Protein AF-A0A412L1D0-F1 (afdb_monomer_lite)

Sequence (174 aa):
MFRDLARMTAQLKGPRYEGALIGRAVWERRPGDTKGRPEVLRDVHGLMEVMAADASGRLTLVMMLGHAAPVPKASAGTAVHRLRLLATGTAASAVISLRFSAQDVHDFVRTVGDTNPLHAGPHPVVPGLAILEAALAHPALAGAERAELRFRGASFAGDTIEVEVRTVVPRQKA

Structure (mmCIF, N/CA/C/O backbone):
data_AF-A0A412L1D0-F1
#
_entry.id   AF-A0A412L1D0-F1
#
loop_
_atom_site.group_PDB
_atom_site.id
_atom_site.type_symbol
_atom_site.label_atom_id
_atom_site.label_alt_id
_atom_site.label_comp_id
_atom_site.label_asym_id
_atom_site.label_entity_id
_atom_site.label_seq_id
_atom_site.pdbx_PDB_ins_code
_atom_site.Cartn_x
_atom_site.Cartn_y
_atom_site.Cartn_z
_atom_site.occupancy
_atom_site.B_iso_or_equiv
_atom_site.auth_seq_id
_atom_site.auth_comp_id
_atom_site.auth_asym_id
_atom_site.auth_atom_id
_atom_site.pdbx_PDB_model_num
ATOM 1 N N . MET A 1 1 ? 0.858 6.817 -12.291 1.00 77.44 1 MET A N 1
ATOM 2 C CA . MET A 1 1 ? 0.392 7.390 -10.993 1.00 77.44 1 MET A CA 1
ATOM 3 C C . MET A 1 1 ? 0.490 6.290 -9.939 1.00 77.44 1 MET A C 1
ATOM 5 O O . MET A 1 1 ? 0.538 5.135 -10.332 1.00 77.44 1 MET A O 1
ATOM 9 N N . PHE A 1 2 ? 0.483 6.573 -8.625 1.00 92.06 2 PHE A N 1
ATOM 10 C CA . PHE A 1 2 ? 0.636 5.514 -7.599 1.00 92.06 2 PHE A CA 1
ATOM 11 C C . PHE A 1 2 ? -0.324 4.322 -7.806 1.00 92.06 2 PHE A C 1
ATOM 13 O O . PHE A 1 2 ? 0.080 3.165 -7.689 1.00 92.06 2 PHE A O 1
ATOM 20 N N . ARG A 1 3 ? -1.572 4.589 -8.217 1.00 95.06 3 ARG A N 1
ATOM 21 C CA . ARG A 1 3 ? -2.563 3.548 -8.544 1.00 95.06 3 ARG A CA 1
ATOM 22 C C . ARG A 1 3 ? -2.144 2.603 -9.659 1.00 95.06 3 ARG A C 1
ATOM 24 O O . ARG A 1 3 ? -2.556 1.452 -9.630 1.00 95.06 3 ARG A O 1
ATOM 31 N N . ASP A 1 4 ? -1.344 3.043 -10.621 1.00 95.31 4 ASP A N 1
ATOM 32 C CA . ASP A 1 4 ? -0.875 2.179 -11.706 1.00 95.31 4 ASP A CA 1
ATOM 33 C C . ASP A 1 4 ? 0.150 1.168 -11.184 1.00 95.31 4 ASP A C 1
ATOM 35 O O . ASP A 1 4 ? 0.067 -0.010 -11.520 1.00 95.31 4 ASP A O 1
ATOM 39 N N . LEU A 1 5 ? 1.019 1.576 -10.252 1.00 96.12 5 LEU A N 1
ATOM 40 C CA . LEU A 1 5 ? 1.903 0.657 -9.527 1.00 96.12 5 LEU A CA 1
ATOM 41 C C . LEU A 1 5 ? 1.092 -0.360 -8.709 1.00 96.12 5 LEU A C 1
ATOM 43 O O . LEU A 1 5 ? 1.378 -1.557 -8.751 1.00 96.12 5 LEU A O 1
ATOM 47 N N . ALA A 1 6 ? 0.038 0.094 -8.021 1.00 96.62 6 ALA A N 1
ATOM 48 C CA . ALA A 1 6 ? -0.863 -0.793 -7.287 1.00 96.62 6 ALA A CA 1
ATOM 49 C C . ALA A 1 6 ? -1.582 -1.791 -8.218 1.00 96.62 6 ALA A C 1
ATOM 51 O O . ALA A 1 6 ? -1.611 -2.986 -7.915 1.00 96.62 6 ALA A O 1
ATOM 52 N N . ARG A 1 7 ? -2.078 -1.340 -9.385 1.00 97.25 7 ARG A N 1
ATOM 53 C CA . ARG A 1 7 ? -2.665 -2.210 -10.425 1.00 97.25 7 ARG A CA 1
ATOM 54 C C . ARG A 1 7 ? -1.688 -3.277 -10.891 1.00 97.25 7 ARG A C 1
ATOM 56 O O . ARG A 1 7 ? -2.087 -4.425 -11.047 1.00 97.25 7 ARG A O 1
ATOM 63 N N . MET A 1 8 ? -0.423 -2.918 -11.126 1.00 96.75 8 MET A N 1
ATOM 64 C CA . MET A 1 8 ? 0.603 -3.888 -11.518 1.00 96.75 8 MET A CA 1
ATOM 65 C C . MET A 1 8 ? 0.738 -4.970 -10.449 1.00 96.75 8 MET A C 1
ATOM 67 O O . MET A 1 8 ? 0.603 -6.150 -10.754 1.00 96.75 8 MET A O 1
ATOM 71 N N . THR A 1 9 ? 0.899 -4.589 -9.180 1.00 95.25 9 THR A N 1
ATOM 72 C CA . THR A 1 9 ? 1.025 -5.572 -8.092 1.00 95.25 9 THR A CA 1
ATOM 73 C C . THR A 1 9 ? -0.234 -6.424 -7.890 1.00 95.25 9 THR A C 1
ATOM 75 O O . THR A 1 9 ? -0.116 -7.606 -7.583 1.00 95.25 9 THR A O 1
ATOM 78 N N . ALA A 1 10 ? -1.426 -5.880 -8.157 1.00 95.25 10 ALA A N 1
ATOM 79 C CA . ALA A 1 10 ? -2.700 -6.601 -8.085 1.00 95.25 10 ALA A CA 1
ATOM 80 C C . ALA A 1 10 ? -2.884 -7.666 -9.188 1.00 95.25 10 ALA A C 1
ATOM 82 O O . ALA A 1 10 ? -3.828 -8.454 -9.135 1.00 95.25 10 ALA A O 1
ATOM 83 N N . GLN A 1 11 ? -1.998 -7.728 -10.191 1.00 95.19 11 GLN A N 1
ATOM 84 C CA . GLN A 1 11 ? -1.998 -8.803 -11.194 1.00 95.19 11 GLN A CA 1
ATOM 85 C C . GLN A 1 11 ? -1.522 -10.148 -10.628 1.00 95.19 11 GLN A C 1
ATOM 87 O O . GLN A 1 11 ? -1.752 -11.181 -11.258 1.00 95.19 11 GLN A O 1
ATOM 92 N N . LEU A 1 12 ? -0.889 -10.156 -9.449 1.00 93.06 12 LEU A N 1
ATOM 93 C CA . LEU A 1 12 ? -0.540 -11.376 -8.722 1.00 93.06 12 LEU A CA 1
ATOM 94 C C . LEU A 1 12 ? -1.823 -12.040 -8.201 1.00 93.06 12 LEU A C 1
ATOM 96 O O . LEU A 1 12 ? -2.336 -11.695 -7.138 1.00 93.06 12 LEU A O 1
ATOM 100 N N . LYS A 1 13 ? -2.369 -12.966 -8.995 1.00 90.06 13 LYS A N 1
ATOM 101 C CA . LYS A 1 13 ? -3.669 -13.611 -8.767 1.00 90.06 13 LYS A CA 1
ATOM 102 C C . LYS A 1 13 ? -3.561 -15.129 -8.746 1.00 90.06 13 LYS A C 1
ATOM 104 O O . LYS A 1 13 ? -2.649 -15.715 -9.325 1.00 90.06 13 LYS A O 1
ATOM 109 N N . GLY A 1 14 ? -4.536 -15.756 -8.095 1.00 89.19 14 GLY A N 1
ATOM 110 C CA . GLY A 1 14 ? -4.665 -17.205 -7.966 1.00 89.19 14 GLY A CA 1
ATOM 111 C C . GLY A 1 14 ? -4.462 -17.698 -6.530 1.00 89.19 14 GLY A C 1
ATOM 112 O O . GLY A 1 14 ? -4.047 -16.916 -5.671 1.00 89.19 14 GLY A O 1
ATOM 113 N N . PRO A 1 15 ? -4.694 -19.000 -6.275 1.00 88.94 15 PRO A N 1
ATOM 114 C CA . PRO A 1 15 ? -4.803 -19.559 -4.921 1.00 88.94 15 PRO A CA 1
ATOM 115 C C . PRO A 1 15 ? -3.591 -19.298 -4.019 1.00 88.94 15 PRO A C 1
ATOM 117 O O . PRO A 1 15 ? -3.718 -19.185 -2.807 1.00 88.94 15 PRO A O 1
ATOM 120 N N . ARG A 1 16 ? -2.396 -19.157 -4.607 1.00 90.94 16 ARG A N 1
ATOM 121 C CA . ARG A 1 16 ? -1.156 -18.851 -3.876 1.00 90.94 16 ARG A CA 1
ATOM 122 C C . ARG A 1 16 ? -1.177 -17.476 -3.191 1.00 90.94 16 ARG A C 1
ATOM 124 O O . ARG A 1 16 ? -0.513 -17.301 -2.172 1.00 90.94 16 ARG A O 1
ATOM 131 N N . TYR A 1 17 ? -1.869 -16.504 -3.781 1.00 92.69 17 TYR A N 1
ATOM 132 C CA . TYR A 1 17 ? -1.881 -15.107 -3.336 1.00 92.69 17 TYR A CA 1
ATOM 133 C C . TYR A 1 17 ? -3.121 -14.761 -2.507 1.00 92.69 17 TYR A C 1
ATOM 135 O O . TYR A 1 17 ? -3.203 -13.667 -1.950 1.00 92.69 17 TYR A O 1
ATOM 143 N N . GLU A 1 18 ? -4.087 -15.674 -2.410 1.00 90.69 18 GLU A N 1
ATOM 144 C CA . GLU A 1 18 ? -5.262 -15.484 -1.566 1.00 90.69 18 GLU A CA 1
ATOM 145 C C . GLU A 1 18 ? -4.845 -15.332 -0.102 1.00 90.69 18 GLU A C 1
ATOM 147 O O . GLU A 1 18 ? -4.023 -16.090 0.415 1.00 90.69 18 GLU A O 1
ATOM 152 N N . GLY A 1 19 ? -5.374 -14.304 0.565 1.00 92.25 19 GLY A N 1
ATOM 153 C CA . GLY A 1 19 ? -4.995 -14.007 1.943 1.00 92.25 19 GLY A CA 1
ATOM 154 C C . GLY A 1 19 ? -3.589 -13.421 2.100 1.00 92.25 19 GLY A C 1
ATOM 155 O O . GLY A 1 19 ? -3.142 -13.245 3.233 1.00 92.25 19 GLY A O 1
ATOM 156 N N . ALA A 1 20 ? -2.884 -13.093 1.009 1.00 94.44 20 ALA A N 1
ATOM 157 C CA . ALA A 1 20 ? -1.560 -12.491 1.100 1.00 94.44 20 ALA A CA 1
ATOM 158 C C . ALA A 1 20 ? -1.605 -11.153 1.851 1.00 94.44 20 ALA A C 1
ATOM 160 O O . ALA A 1 20 ? -2.491 -10.322 1.639 1.00 94.44 20 ALA A O 1
ATOM 161 N N . LEU A 1 21 ? -0.610 -10.938 2.708 1.00 94.94 21 LEU A N 1
ATOM 162 C CA . LEU A 1 21 ? -0.454 -9.724 3.505 1.00 94.94 21 LEU A CA 1
ATOM 163 C C . LEU A 1 21 ? 0.806 -8.978 3.079 1.00 94.94 21 LEU A C 1
ATOM 165 O O . LEU A 1 21 ? 1.831 -9.592 2.796 1.00 94.94 21 LEU A O 1
ATOM 169 N N . ILE A 1 22 ? 0.773 -7.649 3.095 1.00 96.00 22 ILE A N 1
ATOM 170 C CA . ILE A 1 2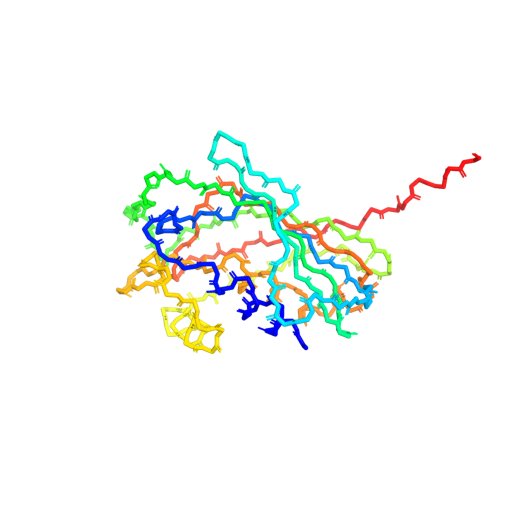2 ? 1.973 -6.832 2.888 1.00 96.00 22 ILE A CA 1
ATOM 171 C C . ILE A 1 22 ? 2.626 -6.606 4.251 1.00 96.00 22 ILE A C 1
ATOM 173 O O . ILE A 1 22 ? 2.010 -6.024 5.135 1.00 96.00 22 ILE A O 1
ATOM 177 N N . GLY A 1 23 ? 3.876 -7.036 4.426 1.00 95.62 23 GLY A N 1
ATOM 178 C CA . GLY A 1 23 ? 4.669 -6.730 5.624 1.00 95.62 23 GLY A CA 1
ATOM 179 C C . GLY A 1 23 ? 5.455 -5.422 5.494 1.00 95.62 23 GLY A C 1
ATOM 180 O O . GLY A 1 23 ? 5.689 -4.716 6.478 1.00 95.62 23 GLY A O 1
ATOM 181 N N . ARG A 1 24 ? 5.844 -5.062 4.266 1.00 97.81 24 ARG A N 1
ATOM 182 C CA . ARG A 1 24 ? 6.589 -3.833 3.962 1.00 97.81 24 ARG A CA 1
ATOM 183 C C . ARG A 1 24 ? 6.258 -3.336 2.560 1.00 97.81 24 ARG A C 1
ATOM 185 O O . ARG A 1 24 ? 6.245 -4.131 1.626 1.00 97.81 24 ARG A O 1
ATOM 192 N N . ALA A 1 25 ? 6.069 -2.030 2.421 1.00 98.44 25 ALA A N 1
ATOM 193 C CA . ALA A 1 25 ? 5.964 -1.347 1.140 1.00 98.44 25 ALA A CA 1
ATOM 194 C C . ALA A 1 25 ? 6.988 -0.214 1.083 1.00 98.44 25 ALA A C 1
ATOM 196 O O . ALA A 1 25 ? 7.132 0.557 2.033 1.00 98.44 25 ALA A O 1
ATOM 197 N N . VAL A 1 26 ? 7.712 -0.128 -0.025 1.00 98.25 26 VAL A N 1
ATOM 198 C CA . VAL A 1 26 ? 8.702 0.910 -0.290 1.00 98.25 26 VAL A CA 1
ATOM 199 C C . VAL A 1 26 ? 8.321 1.591 -1.589 1.00 98.25 26 VAL A C 1
ATOM 201 O O . VAL A 1 26 ? 8.338 0.951 -2.635 1.00 98.25 26 VAL A O 1
ATOM 204 N N . TRP A 1 27 ? 8.010 2.877 -1.523 1.00 98.25 27 TRP A N 1
ATOM 205 C CA . TRP A 1 27 ? 7.856 3.722 -2.698 1.00 98.25 27 TRP A CA 1
ATOM 206 C C . TRP A 1 27 ? 9.093 4.595 -2.882 1.00 98.25 27 TRP A C 1
ATOM 208 O O . TRP A 1 27 ? 9.649 5.111 -1.911 1.00 98.25 27 TRP A O 1
ATOM 218 N N . GLU A 1 28 ? 9.510 4.777 -4.127 1.00 97.38 28 GLU A N 1
ATOM 219 C CA . GLU A 1 28 ? 10.589 5.671 -4.524 1.00 97.38 28 GLU A CA 1
ATOM 220 C C . GLU A 1 28 ? 10.146 6.521 -5.711 1.00 97.38 28 GLU A C 1
ATOM 222 O O . GLU A 1 28 ? 9.641 6.001 -6.710 1.00 97.38 28 GLU A O 1
ATOM 227 N N . ARG A 1 29 ? 10.422 7.826 -5.639 1.00 94.56 29 ARG A N 1
ATOM 228 C CA . ARG A 1 29 ? 10.298 8.790 -6.739 1.00 94.56 29 ARG A CA 1
ATOM 229 C C . ARG A 1 29 ? 11.438 8.602 -7.738 1.00 94.56 29 ARG A C 1
ATOM 231 O O . ARG A 1 29 ? 12.212 9.508 -8.032 1.00 94.56 29 ARG A O 1
ATOM 238 N N . ARG A 1 30 ? 11.569 7.379 -8.230 1.00 92.25 30 ARG A N 1
ATOM 239 C CA . ARG A 1 30 ? 12.546 6.980 -9.226 1.00 92.25 30 ARG A CA 1
ATOM 240 C C . ARG A 1 30 ? 11.792 6.317 -10.369 1.00 92.25 30 ARG A C 1
ATOM 242 O O . ARG A 1 30 ? 11.273 5.221 -10.156 1.00 92.25 30 ARG A O 1
ATOM 249 N N . PRO A 1 31 ? 11.726 6.957 -11.544 1.00 89.19 31 PRO A N 1
ATOM 250 C CA . PRO A 1 31 ? 11.107 6.353 -12.709 1.00 89.19 31 PRO A CA 1
ATOM 251 C C . PRO A 1 31 ? 11.744 5.001 -13.031 1.00 89.19 31 PRO A C 1
ATOM 253 O O . PRO A 1 31 ? 12.952 4.804 -12.859 1.00 89.19 31 PRO A O 1
ATOM 256 N N . GLY A 1 32 ? 10.925 4.087 -13.523 1.00 90.44 32 GLY A N 1
ATOM 257 C CA . GLY A 1 32 ? 11.356 2.810 -14.064 1.00 90.44 32 GLY A CA 1
ATOM 258 C C . GLY A 1 32 ? 10.334 2.291 -15.061 1.00 90.44 32 GLY A C 1
ATOM 259 O O . GLY A 1 32 ? 9.369 2.974 -15.396 1.00 90.44 32 GLY A O 1
ATOM 260 N N . ASP A 1 33 ? 10.550 1.078 -15.542 1.00 91.38 33 ASP A N 1
ATOM 261 C CA . ASP A 1 33 ? 9.578 0.409 -16.390 1.00 91.38 33 ASP A CA 1
ATOM 262 C C . ASP A 1 33 ? 9.655 -1.094 -16.164 1.00 91.38 33 ASP A C 1
ATOM 264 O O . ASP A 1 33 ? 10.676 -1.735 -16.406 1.00 91.38 33 ASP A O 1
ATOM 268 N N . THR A 1 34 ? 8.549 -1.642 -15.686 1.00 90.06 34 THR A N 1
ATOM 269 C CA . THR A 1 34 ? 8.346 -3.087 -15.532 1.00 90.06 34 THR A CA 1
ATOM 270 C C . THR A 1 34 ? 7.410 -3.647 -16.610 1.00 90.06 34 THR A C 1
ATOM 272 O O . THR A 1 34 ? 6.890 -4.754 -16.503 1.00 90.06 34 THR A O 1
ATOM 275 N N . LYS A 1 35 ? 7.186 -2.885 -17.689 1.00 90.88 35 LYS A N 1
ATOM 276 C CA . LYS A 1 35 ? 6.349 -3.235 -18.846 1.00 90.88 35 LYS A CA 1
ATOM 277 C C . LYS A 1 35 ? 4.922 -3.607 -18.443 1.00 90.88 35 LYS A C 1
ATOM 279 O O . LYS A 1 35 ? 4.314 -4.526 -18.991 1.00 90.88 35 LYS A O 1
ATOM 284 N N . GLY A 1 36 ? 4.400 -2.891 -17.447 1.00 89.31 36 GLY A N 1
ATOM 285 C CA . GLY A 1 36 ? 3.040 -3.057 -16.942 1.00 89.31 36 GLY A CA 1
ATOM 286 C C . GLY A 1 36 ? 2.801 -4.322 -16.116 1.00 89.31 36 GLY A C 1
ATOM 287 O O . GLY A 1 36 ? 1.640 -4.639 -15.866 1.00 89.31 36 GLY A O 1
ATOM 288 N N . ARG A 1 37 ? 3.844 -5.049 -15.693 1.00 92.88 37 ARG A N 1
ATOM 289 C CA . ARG A 1 37 ? 3.733 -6.260 -14.864 1.00 92.88 37 ARG A CA 1
ATOM 290 C C . ARG A 1 37 ? 4.716 -6.200 -13.697 1.00 92.88 37 ARG A C 1
ATOM 292 O O . ARG A 1 37 ? 5.807 -5.691 -13.884 1.00 92.88 37 ARG A O 1
ATOM 299 N N . PRO A 1 38 ? 4.388 -6.733 -12.51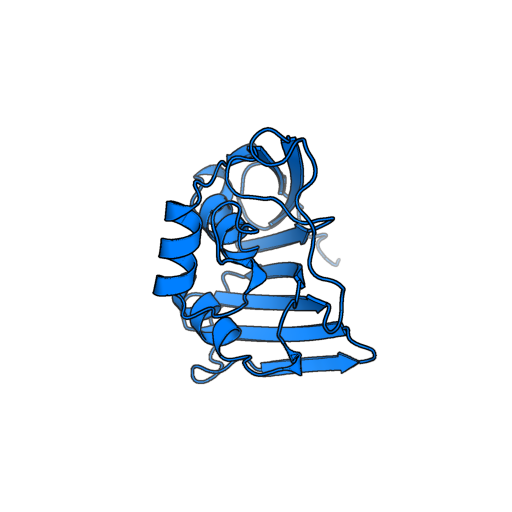4 1.00 95.06 38 PRO A N 1
ATOM 300 C CA . PRO A 1 38 ? 5.334 -6.758 -11.410 1.00 95.06 38 PRO A CA 1
ATOM 301 C C . PRO A 1 38 ? 6.451 -7.777 -11.686 1.00 95.06 38 PRO A C 1
ATOM 303 O O . PRO A 1 38 ? 6.207 -8.866 -12.205 1.00 95.06 38 PRO A O 1
ATOM 306 N N . GLU A 1 39 ? 7.673 -7.438 -11.298 1.00 96.75 39 GLU A N 1
ATOM 307 C CA . GLU A 1 39 ? 8.831 -8.326 -11.292 1.00 96.75 39 GLU A CA 1
ATOM 308 C C . GLU A 1 39 ? 8.953 -9.002 -9.921 1.00 96.75 39 GLU A C 1
ATOM 310 O O . GLU A 1 39 ? 8.917 -8.334 -8.886 1.00 96.75 39 GLU A O 1
ATOM 315 N N . VAL A 1 40 ? 9.111 -10.326 -9.895 1.00 96.88 40 VAL A N 1
ATOM 316 C CA . VAL A 1 40 ? 9.404 -11.060 -8.657 1.00 96.88 40 VAL A CA 1
ATOM 317 C C . VAL A 1 40 ? 10.910 -11.015 -8.419 1.00 96.88 40 VAL A C 1
ATOM 319 O O . VAL A 1 40 ? 11.675 -11.621 -9.161 1.00 96.88 40 VAL A O 1
ATOM 322 N N . LEU A 1 41 ? 11.331 -10.312 -7.369 1.00 97.38 41 LEU A N 1
ATOM 323 C CA . LEU A 1 41 ? 12.740 -10.187 -6.989 1.00 97.38 41 LEU A CA 1
ATOM 324 C C . LEU A 1 41 ? 13.205 -11.362 -6.125 1.00 97.38 41 LEU A C 1
ATOM 326 O O . LEU A 1 41 ? 14.365 -11.767 -6.177 1.00 97.38 41 LEU A O 1
ATOM 330 N N . ARG A 1 42 ? 12.303 -11.898 -5.296 1.00 96.75 42 ARG A N 1
ATOM 331 C CA . ARG A 1 42 ? 12.578 -13.022 -4.397 1.00 96.75 42 ARG A CA 1
ATOM 332 C C . ARG A 1 42 ? 11.293 -13.770 -4.071 1.00 96.75 42 ARG A C 1
ATOM 334 O O . ARG A 1 42 ? 10.274 -13.142 -3.812 1.00 96.75 42 ARG A O 1
ATOM 341 N N . ASP A 1 43 ? 11.361 -15.094 -3.998 1.00 96.31 43 ASP A N 1
ATOM 342 C CA . ASP A 1 43 ? 10.257 -15.943 -3.539 1.00 96.31 43 ASP A CA 1
ATOM 343 C C . ASP A 1 43 ? 10.819 -17.136 -2.757 1.00 96.31 43 ASP A C 1
ATOM 345 O O . ASP A 1 43 ? 11.390 -18.059 -3.337 1.00 96.31 43 ASP A O 1
ATOM 349 N N . VAL A 1 44 ? 10.756 -17.074 -1.424 1.00 94.19 44 VAL A N 1
ATOM 350 C CA . VAL A 1 44 ? 11.361 -18.082 -0.540 1.00 94.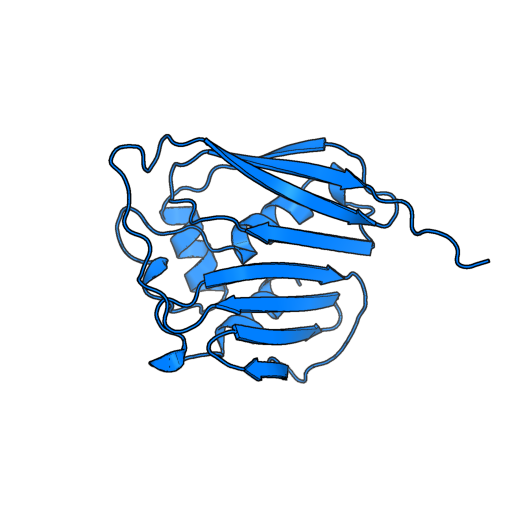19 44 VAL A CA 1
ATOM 351 C C . VAL A 1 44 ? 10.507 -18.266 0.713 1.00 94.19 44 VAL A C 1
ATOM 353 O O . VAL A 1 44 ? 10.231 -17.302 1.421 1.00 94.19 44 VAL A O 1
ATOM 356 N N . HIS A 1 45 ? 10.140 -19.513 1.028 1.00 91.12 45 HIS A N 1
ATOM 357 C CA . HIS A 1 45 ? 9.438 -19.902 2.266 1.00 91.12 45 HIS A CA 1
ATOM 358 C C . HIS A 1 45 ? 8.195 -19.049 2.599 1.00 91.12 45 HIS A C 1
ATOM 360 O O . HIS A 1 45 ? 7.990 -18.660 3.745 1.00 91.12 45 HIS A O 1
ATOM 366 N N . GLY A 1 46 ? 7.372 -18.726 1.596 1.00 92.62 46 GLY A N 1
ATOM 367 C CA . GLY A 1 46 ? 6.158 -17.922 1.792 1.00 92.62 46 GLY A CA 1
ATOM 368 C C . GLY A 1 46 ? 6.411 -16.420 1.966 1.00 92.62 46 GLY A C 1
ATOM 369 O O . GLY A 1 46 ? 5.464 -15.668 2.163 1.00 92.62 46 GLY A O 1
ATOM 370 N N . LEU A 1 47 ? 7.658 -15.960 1.856 1.00 96.06 47 LEU A N 1
ATOM 371 C CA . LEU A 1 47 ? 8.004 -14.551 1.724 1.00 96.06 47 LEU A CA 1
ATOM 372 C C . LEU A 1 47 ? 8.283 -14.242 0.251 1.00 96.06 47 LEU A C 1
ATOM 374 O O . LEU A 1 47 ? 9.177 -14.839 -0.351 1.00 96.06 47 LEU A O 1
ATOM 378 N N . MET A 1 48 ? 7.561 -13.276 -0.308 1.00 97.31 48 MET A N 1
ATOM 379 C CA . MET A 1 48 ? 7.749 -12.834 -1.686 1.00 97.31 48 MET A CA 1
ATOM 380 C C . MET A 1 48 ? 8.094 -11.348 -1.726 1.00 97.31 48 MET A C 1
ATOM 382 O O . MET A 1 48 ? 7.393 -10.530 -1.139 1.00 97.31 48 MET A O 1
ATOM 386 N N . GLU A 1 49 ? 9.166 -10.988 -2.421 1.00 98.38 49 GLU A N 1
ATOM 387 C CA . GLU A 1 49 ? 9.505 -9.603 -2.730 1.00 98.38 49 GLU A CA 1
ATOM 388 C C . GLU A 1 49 ? 9.201 -9.335 -4.200 1.00 98.38 49 GLU A C 1
ATOM 390 O O . GLU A 1 49 ? 9.718 -10.023 -5.082 1.00 98.38 49 GLU A O 1
ATOM 395 N N . VAL A 1 50 ? 8.356 -8.341 -4.459 1.00 97.88 50 VAL A N 1
ATOM 396 C CA . VAL A 1 50 ? 7.962 -7.938 -5.811 1.00 97.88 50 VAL A CA 1
ATOM 397 C C . VAL A 1 50 ? 8.210 -6.458 -6.026 1.00 97.88 50 VAL A C 1
ATOM 399 O O . VAL A 1 50 ? 8.158 -5.666 -5.084 1.00 97.88 50 VAL A O 1
ATOM 402 N N . MET A 1 51 ? 8.466 -6.075 -7.268 1.00 98.00 51 MET A N 1
ATOM 403 C CA . MET A 1 51 ? 8.701 -4.697 -7.663 1.00 98.00 51 MET A CA 1
ATOM 404 C C . MET A 1 51 ? 7.851 -4.340 -8.877 1.00 98.00 51 MET A C 1
ATOM 406 O O . MET A 1 51 ? 7.824 -5.067 -9.861 1.00 98.00 51 MET A O 1
ATOM 410 N N . ALA A 1 52 ? 7.152 -3.217 -8.798 1.00 97.62 52 ALA A N 1
ATOM 411 C CA . ALA A 1 52 ? 6.495 -2.581 -9.928 1.00 97.62 52 ALA A CA 1
ATOM 412 C C . ALA A 1 52 ? 7.134 -1.211 -10.149 1.00 97.62 52 ALA A C 1
ATOM 414 O O . ALA A 1 52 ? 7.437 -0.502 -9.187 1.00 97.62 52 ALA A O 1
ATOM 415 N N . ALA A 1 53 ? 7.328 -0.822 -11.401 1.00 97.31 53 ALA A N 1
ATOM 416 C CA . ALA A 1 53 ? 7.806 0.510 -11.738 1.00 97.31 53 ALA A CA 1
ATOM 417 C C . ALA A 1 53 ? 7.178 1.025 -13.029 1.00 97.31 53 ALA A C 1
ATOM 419 O O . ALA A 1 53 ? 6.965 0.266 -13.980 1.00 97.31 53 ALA A O 1
ATOM 420 N N . ASP A 1 54 ? 6.925 2.329 -13.029 1.00 94.50 54 ASP A N 1
ATOM 421 C CA . ASP A 1 54 ? 6.455 3.122 -14.155 1.00 94.50 54 ASP A CA 1
ATOM 422 C C . ASP A 1 54 ? 7.139 4.506 -14.142 1.00 94.50 54 ASP A C 1
ATOM 424 O O . ASP A 1 54 ? 8.031 4.788 -13.333 1.00 94.50 54 ASP A O 1
ATOM 428 N N . ALA A 1 55 ? 6.704 5.408 -15.022 1.00 93.31 55 ALA A N 1
ATOM 429 C CA . ALA A 1 55 ? 7.233 6.770 -15.078 1.00 93.31 55 ALA A CA 1
ATOM 430 C C . ALA A 1 55 ? 7.014 7.580 -13.780 1.00 93.31 55 ALA A C 1
ATOM 432 O O . ALA A 1 55 ? 7.703 8.574 -13.556 1.00 93.31 55 ALA A O 1
ATOM 433 N N . SER A 1 56 ? 6.062 7.183 -12.927 1.00 90.44 56 SER A N 1
ATOM 434 C CA . SER A 1 56 ? 5.744 7.867 -11.669 1.00 90.44 56 SER A CA 1
ATOM 435 C C . SER A 1 56 ? 6.582 7.398 -10.481 1.00 90.44 56 SER A C 1
ATOM 437 O O . SER A 1 56 ? 6.687 8.127 -9.492 1.00 90.44 56 SER A O 1
ATOM 439 N N . GLY A 1 57 ? 7.206 6.223 -10.563 1.00 94.94 57 GLY A N 1
ATOM 440 C CA . GLY A 1 57 ? 8.108 5.747 -9.525 1.00 94.94 57 GLY A CA 1
ATOM 441 C C . GLY A 1 57 ? 8.315 4.239 -9.522 1.00 94.94 57 GLY A C 1
ATOM 442 O O . GLY A 1 57 ? 7.907 3.519 -10.432 1.00 94.94 57 GLY A O 1
ATOM 443 N N . ARG A 1 58 ? 8.924 3.766 -8.435 1.00 97.31 58 ARG A N 1
ATOM 444 C CA . ARG A 1 58 ? 9.136 2.351 -8.131 1.00 97.31 58 ARG A CA 1
ATOM 445 C C . ARG A 1 58 ? 8.442 1.995 -6.822 1.00 97.31 58 ARG A C 1
ATOM 447 O O . ARG A 1 58 ? 8.576 2.716 -5.838 1.00 97.31 58 ARG A O 1
ATOM 454 N N . LEU A 1 59 ? 7.734 0.873 -6.805 1.00 98.25 59 LEU A N 1
ATOM 455 C CA . LEU A 1 59 ? 7.086 0.287 -5.639 1.00 98.25 59 LEU A CA 1
ATOM 456 C C . LEU A 1 59 ? 7.646 -1.117 -5.410 1.00 98.25 59 LEU A C 1
ATOM 458 O O . LEU A 1 59 ? 7.444 -2.001 -6.235 1.00 98.25 59 LEU A O 1
ATOM 462 N N . THR A 1 60 ? 8.318 -1.336 -4.284 1.00 98.44 60 THR A N 1
ATOM 463 C CA . THR A 1 60 ? 8.766 -2.663 -3.846 1.00 98.44 60 THR A CA 1
ATOM 464 C C . THR A 1 60 ? 7.938 -3.123 -2.654 1.00 98.44 60 THR A C 1
ATOM 466 O O . THR A 1 60 ? 7.848 -2.419 -1.646 1.00 98.44 60 THR A O 1
ATOM 469 N N . LEU A 1 61 ? 7.355 -4.314 -2.749 1.00 98.38 61 LEU A N 1
ATOM 470 C CA . LEU A 1 61 ? 6.545 -4.927 -1.702 1.00 98.38 61 LEU A CA 1
ATOM 471 C C . LEU A 1 61 ? 7.221 -6.183 -1.180 1.00 98.38 61 LEU A C 1
ATOM 473 O O . LEU A 1 61 ? 7.720 -6.987 -1.958 1.00 98.38 61 LEU A O 1
ATOM 477 N N . VAL A 1 62 ? 7.168 -6.377 0.134 1.00 97.81 62 VAL A N 1
ATOM 478 C CA . VAL A 1 62 ? 7.410 -7.675 0.765 1.00 97.81 62 VAL A CA 1
ATOM 479 C C . VAL A 1 62 ? 6.071 -8.221 1.229 1.00 97.81 62 VAL A C 1
ATOM 481 O O . VAL A 1 62 ? 5.431 -7.648 2.117 1.00 97.81 62 VAL A O 1
ATOM 484 N N . MET A 1 63 ? 5.664 -9.322 0.616 1.00 96.69 63 MET A N 1
ATOM 485 C CA . MET A 1 63 ? 4.411 -10.023 0.836 1.00 96.69 63 MET A CA 1
ATOM 486 C C . MET A 1 63 ? 4.651 -11.306 1.634 1.00 96.69 63 MET A C 1
ATOM 488 O O . MET A 1 63 ? 5.657 -11.994 1.458 1.00 96.69 63 MET A O 1
ATOM 492 N N . MET A 1 64 ? 3.706 -11.622 2.508 1.00 95.31 64 MET A N 1
ATOM 493 C CA . MET A 1 64 ? 3.622 -12.858 3.275 1.00 95.31 64 MET A CA 1
ATOM 494 C C . MET A 1 64 ? 2.480 -13.687 2.688 1.00 95.31 64 MET A C 1
ATOM 496 O O . MET A 1 64 ? 1.326 -13.259 2.705 1.00 95.31 64 MET A O 1
ATOM 500 N N . LEU A 1 65 ? 2.817 -14.845 2.131 1.00 94.62 65 LEU A N 1
ATOM 501 C CA . LEU A 1 65 ? 1.915 -15.775 1.455 1.00 94.62 65 LEU A CA 1
ATOM 502 C C . LEU A 1 65 ? 1.561 -16.937 2.389 1.00 94.62 65 LEU A C 1
ATOM 504 O O . LEU A 1 65 ? 2.330 -17.266 3.294 1.00 94.62 65 LEU A O 1
ATOM 508 N N . GLY A 1 66 ? 0.398 -17.559 2.182 1.00 89.50 66 GLY A N 1
ATOM 509 C CA . GLY A 1 66 ? -0.037 -18.735 2.953 1.00 89.50 66 GLY A CA 1
ATOM 510 C C . GLY A 1 66 ? -0.294 -18.478 4.443 1.00 89.50 66 GLY A C 1
ATOM 511 O O . GLY A 1 66 ? -0.334 -19.420 5.229 1.00 89.50 66 GLY A O 1
ATOM 512 N N . HIS A 1 67 ? -0.436 -17.214 4.848 1.00 81.19 67 HIS A N 1
ATOM 513 C CA . HIS A 1 67 ? -0.782 -16.853 6.219 1.00 81.19 67 HIS A CA 1
ATOM 514 C C . HIS A 1 67 ? -2.296 -16.933 6.424 1.00 81.19 67 HIS A C 1
ATOM 516 O O . HIS A 1 67 ? -3.073 -16.681 5.503 1.00 81.19 67 HIS A O 1
ATOM 522 N N . ALA A 1 68 ? -2.718 -17.260 7.646 1.00 83.56 68 ALA A N 1
ATOM 523 C CA . ALA A 1 68 ? -4.132 -17.242 7.997 1.00 83.56 68 ALA A CA 1
ATOM 524 C C . ALA A 1 68 ? -4.711 -15.830 7.821 1.00 83.56 68 ALA A C 1
ATOM 526 O O . ALA A 1 68 ? -4.092 -14.839 8.223 1.00 83.56 68 ALA A O 1
ATOM 527 N N . ALA A 1 69 ? -5.913 -15.756 7.246 1.00 84.38 69 ALA A N 1
ATOM 528 C CA . ALA A 1 69 ? -6.629 -14.502 7.085 1.00 84.38 69 ALA A CA 1
ATOM 529 C C . ALA A 1 69 ? -6.826 -13.820 8.454 1.00 84.38 69 ALA A C 1
ATOM 531 O O . ALA A 1 69 ? -7.266 -14.476 9.406 1.00 84.38 69 ALA A O 1
ATOM 532 N N . PRO A 1 70 ? -6.521 -12.517 8.583 1.00 87.12 70 PRO A N 1
ATOM 533 C CA . PRO A 1 70 ? -6.812 -11.774 9.798 1.00 87.12 70 PRO A CA 1
ATOM 534 C C . PRO A 1 70 ? -8.305 -11.821 10.130 1.00 87.12 70 PRO A C 1
ATOM 536 O O . PRO A 1 70 ? -9.146 -11.525 9.284 1.00 87.12 70 PRO A O 1
ATOM 539 N N . VAL A 1 71 ? -8.626 -12.143 11.382 1.00 84.75 71 VAL A N 1
ATOM 540 C CA . VAL A 1 71 ? -10.005 -12.139 11.882 1.00 84.75 71 VAL A CA 1
ATOM 541 C C . VAL A 1 71 ? -10.264 -10.819 12.618 1.00 84.75 71 VAL A C 1
ATOM 543 O O . VAL A 1 71 ? -9.448 -10.443 13.471 1.00 84.75 71 VAL A O 1
ATOM 546 N N . PRO A 1 72 ? -11.370 -10.108 12.325 1.00 80.56 72 PRO A N 1
ATOM 547 C CA . PRO A 1 72 ? -11.754 -8.919 13.074 1.00 80.56 72 PRO A CA 1
ATOM 548 C C . PRO A 1 72 ? -11.906 -9.248 14.563 1.00 80.56 72 PRO A C 1
ATOM 550 O O . PRO A 1 72 ? -12.600 -10.193 14.939 1.00 80.56 72 PRO A O 1
ATOM 553 N N . LYS A 1 73 ? -11.259 -8.465 15.428 1.00 81.94 73 LYS A N 1
ATOM 554 C CA . LYS A 1 73 ? -11.502 -8.525 16.879 1.00 81.94 73 LYS A CA 1
ATOM 555 C C . LYS A 1 73 ? -12.773 -7.744 17.220 1.00 81.94 73 LYS A C 1
ATOM 557 O O . LYS A 1 73 ? -13.211 -6.915 16.433 1.00 81.94 73 LYS A O 1
ATOM 562 N N . ALA A 1 74 ? -13.308 -7.924 18.429 1.00 76.56 74 ALA A N 1
ATOM 563 C CA . ALA A 1 74 ? -14.472 -7.164 18.911 1.00 76.56 74 ALA A CA 1
ATOM 564 C C . ALA A 1 74 ? -14.283 -5.630 18.866 1.00 76.56 74 ALA A C 1
ATOM 566 O O . ALA A 1 74 ? -15.256 -4.890 18.815 1.00 76.56 74 ALA A O 1
ATOM 567 N N . SER A 1 75 ? -13.033 -5.156 18.868 1.00 73.75 75 SER A N 1
ATOM 568 C CA . SER A 1 75 ? -12.670 -3.740 18.741 1.00 73.75 75 SER A CA 1
ATOM 569 C C . SER A 1 75 ? -12.490 -3.258 17.293 1.00 73.75 75 SER A C 1
ATOM 571 O O . SER A 1 75 ? -12.026 -2.139 17.087 1.00 73.75 75 SER A O 1
ATOM 573 N N . ALA A 1 76 ? -12.743 -4.097 16.284 1.00 76.38 76 ALA A N 1
ATOM 574 C CA . ALA A 1 76 ? -12.610 -3.697 14.886 1.00 76.38 76 ALA A CA 1
ATOM 575 C C . ALA A 1 76 ? -13.629 -2.599 14.543 1.00 76.38 76 ALA A C 1
ATOM 577 O O . ALA A 1 76 ? -14.791 -2.665 14.938 1.00 76.38 76 ALA A O 1
ATOM 578 N N . GLY A 1 77 ? -13.180 -1.577 13.820 1.00 75.38 77 GLY A N 1
ATOM 579 C CA . GLY A 1 77 ? -13.956 -0.383 13.489 1.00 75.38 77 GLY A CA 1
ATOM 580 C C . GLY A 1 77 ? -13.786 0.775 14.480 1.00 75.38 77 GLY A C 1
ATOM 581 O O . GLY A 1 77 ? -14.281 1.875 14.221 1.00 75.38 77 GLY A O 1
ATOM 582 N N . THR A 1 78 ? -13.089 0.554 15.600 1.00 83.38 78 THR A N 1
ATOM 583 C CA . THR A 1 78 ? -12.778 1.582 16.611 1.00 83.38 78 THR A CA 1
ATOM 584 C C . THR A 1 78 ? -11.346 1.498 17.143 1.00 83.38 78 THR A C 1
ATOM 586 O O . THR A 1 78 ? -10.957 2.321 17.975 1.00 83.38 78 THR A O 1
ATOM 589 N N . ALA A 1 79 ? -10.540 0.539 16.676 1.00 90.06 79 ALA A N 1
ATOM 590 C CA . ALA A 1 79 ? -9.169 0.384 17.139 1.00 90.06 79 ALA A CA 1
ATOM 591 C C . ALA A 1 79 ? -8.270 1.511 16.610 1.00 90.06 79 ALA A C 1
ATOM 593 O O . ALA A 1 79 ? -8.522 2.092 15.554 1.00 90.06 79 ALA A O 1
ATOM 594 N N . VAL A 1 80 ? -7.187 1.790 17.340 1.00 93.31 80 VAL A N 1
ATOM 595 C CA . VAL A 1 80 ? -6.126 2.707 16.906 1.00 93.31 80 VAL A CA 1
ATOM 596 C C . VAL A 1 80 ? -4.872 1.899 16.596 1.00 93.31 80 VAL A C 1
ATOM 598 O O . VAL A 1 80 ? -4.294 1.267 17.483 1.00 93.31 80 VAL A O 1
ATOM 601 N N . HIS A 1 81 ? -4.431 1.938 15.341 1.00 94.25 81 HIS A N 1
ATOM 602 C CA . HIS A 1 81 ? -3.208 1.285 14.878 1.00 94.25 81 HIS A CA 1
ATOM 603 C C . HIS A 1 81 ? -2.124 2.318 14.628 1.00 94.25 81 HIS A C 1
ATOM 605 O O . HIS A 1 81 ? -2.353 3.310 13.944 1.00 94.25 81 HIS A O 1
ATOM 611 N N . ARG A 1 82 ? -0.918 2.063 15.138 1.00 95.88 82 ARG A N 1
ATOM 612 C CA . ARG A 1 82 ? 0.240 2.936 14.925 1.00 95.88 82 ARG A CA 1
ATOM 613 C C . ARG A 1 82 ? 1.212 2.306 13.948 1.00 95.88 82 ARG A C 1
ATOM 615 O O . ARG A 1 82 ? 1.785 1.249 14.224 1.00 95.88 82 ARG A O 1
ATOM 622 N N . LEU A 1 83 ? 1.427 2.981 12.829 1.00 96.88 83 LEU A N 1
ATOM 623 C CA . LEU A 1 83 ? 2.394 2.612 11.807 1.00 96.88 83 LEU A CA 1
ATOM 624 C C . LEU A 1 83 ? 3.542 3.616 11.794 1.00 96.88 83 LEU A C 1
ATOM 626 O O . LEU A 1 83 ? 3.390 4.773 12.174 1.00 96.88 83 LEU A O 1
ATOM 630 N N . ARG A 1 84 ? 4.708 3.164 11.335 1.00 96.50 84 ARG A N 1
ATOM 631 C CA . ARG A 1 84 ? 5.870 4.031 11.122 1.00 96.50 84 ARG A CA 1
ATOM 632 C C . ARG A 1 84 ? 6.193 4.091 9.644 1.00 96.50 84 ARG A C 1
ATOM 634 O O . ARG A 1 84 ? 6.361 3.041 9.020 1.00 96.50 84 ARG A O 1
ATOM 641 N N . LEU A 1 85 ? 6.329 5.310 9.139 1.00 97.56 85 LEU A N 1
ATOM 642 C CA . LEU A 1 85 ? 6.778 5.604 7.789 1.00 97.56 85 LEU A CA 1
ATOM 643 C C . LEU A 1 85 ? 8.139 6.293 7.861 1.00 97.56 85 LEU A C 1
ATOM 645 O O . LEU A 1 85 ? 8.290 7.333 8.497 1.00 97.56 85 LEU A O 1
ATOM 649 N N . LEU A 1 86 ? 9.140 5.705 7.216 1.00 97.62 86 LEU A N 1
ATOM 650 C CA . LEU A 1 86 ? 10.461 6.309 7.072 1.00 97.62 86 LEU A CA 1
ATOM 651 C C . LEU A 1 86 ? 10.535 7.004 5.717 1.00 97.62 86 LEU A C 1
ATOM 653 O O . LEU A 1 86 ? 10.373 6.342 4.694 1.00 97.62 86 LEU A O 1
ATOM 657 N N . ALA A 1 87 ? 10.785 8.309 5.708 1.00 96.75 87 ALA A N 1
ATOM 658 C CA . ALA A 1 87 ? 10.899 9.095 4.485 1.00 96.75 87 ALA A CA 1
ATOM 659 C C . ALA A 1 87 ? 12.324 9.632 4.289 1.00 96.75 87 ALA A C 1
ATOM 661 O O . ALA A 1 87 ? 13.008 9.944 5.261 1.00 96.75 87 ALA A O 1
ATOM 662 N N . THR A 1 88 ? 12.765 9.771 3.041 1.00 95.19 88 THR A N 1
ATOM 663 C CA . THR A 1 88 ? 13.967 10.546 2.674 1.00 95.19 88 THR A CA 1
ATOM 664 C C . THR A 1 88 ? 13.596 11.691 1.738 1.00 95.19 88 THR A C 1
ATOM 666 O O . THR A 1 88 ? 12.507 11.697 1.160 1.00 95.19 88 THR A O 1
ATOM 669 N N . GLY A 1 89 ? 14.515 12.639 1.558 1.00 91.50 89 GLY A N 1
ATOM 670 C CA . GLY A 1 89 ? 14.285 13.874 0.805 1.00 91.50 89 GLY A CA 1
ATOM 671 C C . GLY A 1 89 ? 13.935 15.026 1.745 1.00 91.50 89 GLY A C 1
ATOM 672 O O . GLY A 1 89 ? 14.389 15.055 2.889 1.00 91.50 89 GLY A O 1
ATOM 673 N N . THR A 1 90 ? 13.108 15.960 1.282 1.00 92.94 90 THR A N 1
ATOM 674 C CA . THR A 1 90 ? 12.694 17.157 2.040 1.00 92.94 90 THR A CA 1
ATOM 675 C C . THR A 1 90 ? 11.350 16.984 2.756 1.00 92.94 90 THR A C 1
ATOM 677 O O . THR A 1 90 ? 10.706 17.962 3.130 1.00 92.94 90 THR A O 1
ATOM 680 N N . ALA A 1 91 ? 10.911 15.738 2.957 1.00 92.25 91 ALA A N 1
ATOM 681 C CA . ALA A 1 91 ? 9.717 15.424 3.735 1.00 92.25 91 ALA A CA 1
ATOM 682 C C . ALA A 1 91 ? 9.830 15.933 5.184 1.00 92.25 91 ALA A C 1
ATOM 684 O O . ALA A 1 91 ? 10.896 15.862 5.801 1.00 92.25 91 ALA A O 1
ATOM 685 N N . ALA A 1 92 ? 8.718 16.396 5.746 1.00 92.31 92 ALA A N 1
ATOM 686 C CA . ALA A 1 92 ? 8.628 16.819 7.136 1.00 92.31 92 ALA A CA 1
ATOM 687 C C . ALA A 1 92 ? 8.182 15.660 8.039 1.00 92.31 92 ALA A C 1
ATOM 689 O O . ALA A 1 92 ? 7.320 14.859 7.670 1.00 92.31 92 ALA A O 1
ATOM 690 N N . SER A 1 93 ? 8.728 15.607 9.254 1.00 94.44 93 SER A N 1
ATOM 691 C CA . SER A 1 93 ? 8.206 14.727 10.303 1.00 94.44 93 SER A CA 1
ATOM 692 C C . SER A 1 93 ? 6.783 15.147 10.674 1.00 94.44 93 SER A C 1
ATOM 694 O O . SER A 1 93 ? 6.505 16.334 10.841 1.00 94.44 93 SER A O 1
ATOM 696 N N . ALA A 1 94 ? 5.883 14.177 10.813 1.00 96.06 94 ALA A N 1
ATOM 697 C CA . ALA A 1 94 ? 4.469 14.414 11.090 1.00 96.06 94 ALA A CA 1
ATOM 698 C C . ALA A 1 94 ? 3.809 13.162 11.681 1.00 96.06 94 ALA A C 1
ATOM 700 O O . ALA A 1 94 ? 4.337 12.056 11.566 1.00 96.06 94 ALA A O 1
ATOM 701 N N . VAL A 1 95 ? 2.622 13.324 12.262 1.00 97.38 95 VAL A N 1
ATOM 702 C CA . VAL A 1 95 ? 1.704 12.213 12.541 1.00 97.38 95 VAL A CA 1
ATOM 703 C C . VAL A 1 95 ? 0.466 12.424 11.686 1.00 97.38 95 VAL A C 1
ATOM 705 O O . VAL A 1 95 ? -0.215 13.437 11.822 1.00 97.38 95 VAL A O 1
ATOM 708 N N . ILE A 1 96 ? 0.199 11.485 10.783 1.00 97.69 96 ILE A N 1
ATOM 709 C CA . ILE A 1 96 ? -0.948 11.531 9.875 1.00 97.69 96 ILE A CA 1
ATOM 710 C C . ILE A 1 96 ? -2.013 10.586 10.428 1.00 97.69 96 ILE A C 1
ATOM 712 O O . ILE A 1 96 ? -1.743 9.400 10.602 1.00 97.69 96 ILE A O 1
ATOM 716 N N . SER A 1 97 ? -3.210 11.100 10.706 1.00 97.94 97 SER A N 1
ATOM 717 C CA . SER A 1 97 ? -4.350 10.283 11.130 1.00 97.94 97 SER A CA 1
ATOM 718 C C . SER A 1 97 ? -5.216 9.946 9.922 1.00 97.94 97 SER A C 1
ATOM 720 O O . SER A 1 97 ? -5.718 10.842 9.245 1.00 97.94 97 SER A O 1
ATOM 722 N N . LEU A 1 98 ? -5.357 8.655 9.634 1.00 98.12 98 LEU A N 1
ATOM 723 C CA . LEU A 1 98 ? -6.130 8.129 8.516 1.00 98.12 98 LEU A CA 1
ATOM 724 C C . LEU A 1 98 ? -7.285 7.283 9.041 1.00 98.12 98 LEU A C 1
ATOM 726 O O . LEU A 1 98 ? -7.144 6.552 10.023 1.00 98.12 98 LEU A O 1
ATOM 730 N N . ARG A 1 99 ? -8.419 7.336 8.348 1.00 97.62 99 ARG A N 1
ATOM 731 C CA . ARG A 1 99 ? -9.570 6.475 8.607 1.00 97.62 99 ARG A CA 1
ATOM 732 C C . ARG A 1 99 ? -10.229 6.133 7.281 1.00 97.62 99 ARG A C 1
ATOM 734 O O . ARG A 1 99 ? -10.484 7.029 6.485 1.00 97.62 99 ARG A O 1
ATOM 741 N N . PHE A 1 100 ? -10.495 4.850 7.066 1.00 98.12 100 PHE A N 1
ATOM 742 C CA . PHE A 1 100 ? -11.101 4.341 5.838 1.00 98.12 100 PHE A CA 1
ATOM 743 C C . PHE A 1 100 ? -12.449 3.716 6.168 1.00 98.12 100 PHE A C 1
ATOM 745 O O . PHE A 1 100 ? -12.537 2.867 7.056 1.00 98.12 100 PHE A O 1
ATOM 752 N N . SER A 1 101 ? -13.497 4.118 5.461 1.00 97.38 101 SER A N 1
ATOM 753 C CA . SER A 1 101 ? -14.770 3.403 5.457 1.00 97.38 101 SER A CA 1
ATOM 754 C C . SER A 1 101 ? -14.662 2.109 4.639 1.00 97.38 101 SER A C 1
ATOM 756 O O . SER A 1 101 ? -13.717 1.911 3.872 1.00 97.38 101 SER A O 1
ATOM 758 N N . ALA A 1 102 ? -15.645 1.214 4.776 1.00 97.31 102 ALA A N 1
ATOM 759 C CA . ALA A 1 102 ? -15.717 0.025 3.924 1.00 97.31 102 ALA A CA 1
ATOM 760 C C . ALA A 1 102 ? -15.848 0.413 2.440 1.00 97.31 102 ALA A C 1
ATOM 762 O O . ALA A 1 102 ? -15.225 -0.215 1.588 1.00 97.31 102 ALA A O 1
ATOM 763 N N . GLN A 1 103 ? -16.576 1.500 2.149 1.00 98.06 103 GLN A N 1
ATOM 764 C CA . GLN A 1 103 ? -16.723 2.028 0.795 1.00 98.06 103 GLN A CA 1
ATOM 765 C C . GLN A 1 103 ? -15.381 2.494 0.218 1.00 98.06 103 GLN A C 1
ATOM 767 O O . GLN A 1 103 ? -15.067 2.140 -0.914 1.00 98.06 103 GLN A O 1
ATOM 772 N N . ASP A 1 104 ? -14.557 3.200 1.001 1.00 98.19 104 ASP A N 1
ATOM 773 C CA . ASP A 1 104 ? -13.222 3.633 0.558 1.00 98.19 104 ASP A CA 1
ATOM 774 C C . ASP A 1 104 ? -12.346 2.432 0.177 1.00 98.19 104 ASP A C 1
ATOM 776 O O . ASP A 1 104 ? -11.643 2.452 -0.836 1.00 98.19 104 ASP A O 1
ATOM 780 N N . VAL A 1 105 ? -12.415 1.357 0.972 1.00 98.44 105 VAL A N 1
ATOM 781 C CA . VAL A 1 105 ? -11.698 0.107 0.693 1.00 98.44 105 VAL A CA 1
ATOM 782 C C . VAL A 1 105 ? -12.203 -0.530 -0.600 1.00 98.44 105 VAL A C 1
ATOM 784 O O . VAL A 1 105 ? -11.395 -0.848 -1.475 1.00 98.44 105 VAL A O 1
ATOM 787 N N . HIS A 1 106 ? -13.520 -0.688 -0.752 1.00 98.31 106 HIS A N 1
ATOM 788 C CA . HIS A 1 106 ? -14.130 -1.295 -1.940 1.00 98.31 106 HIS A CA 1
ATOM 789 C C . HIS A 1 106 ? -13.849 -0.491 -3.212 1.00 98.31 106 HIS A C 1
ATOM 791 O O . HIS A 1 106 ? -13.580 -1.067 -4.268 1.00 98.31 106 HIS A O 1
ATOM 797 N N . ASP A 1 107 ? -13.861 0.836 -3.119 1.00 98.19 107 ASP A N 1
ATOM 798 C CA . ASP A 1 107 ? -13.555 1.734 -4.228 1.00 98.19 107 ASP A CA 1
ATOM 799 C C . ASP A 1 107 ? -12.087 1.650 -4.633 1.00 98.19 107 ASP A C 1
ATOM 801 O O . ASP A 1 107 ? -11.783 1.592 -5.830 1.00 98.19 107 ASP A O 1
ATOM 805 N N . PHE A 1 108 ? -11.177 1.580 -3.657 1.00 98.31 108 PHE A N 1
ATOM 806 C CA . PHE A 1 108 ? -9.759 1.382 -3.924 1.00 98.31 108 PHE A CA 1
ATOM 807 C C . PHE A 1 108 ? -9.519 0.057 -4.651 1.00 98.31 108 PHE A C 1
ATOM 809 O O . PHE A 1 108 ? -8.941 0.064 -5.739 1.00 98.31 108 PHE A O 1
ATOM 816 N N . VAL A 1 109 ? -9.996 -1.072 -4.109 1.00 97.50 109 VAL A N 1
ATOM 817 C CA . VAL A 1 109 ? -9.726 -2.397 -4.700 1.00 97.50 109 VAL A CA 1
ATOM 818 C C . VAL A 1 109 ? -10.389 -2.574 -6.061 1.00 97.50 109 VAL A C 1
ATOM 820 O O . VAL A 1 109 ? -9.758 -3.105 -6.974 1.00 97.50 109 VAL A O 1
ATOM 823 N N . ARG A 1 110 ? -11.598 -2.025 -6.259 1.00 97.62 110 ARG A N 1
ATOM 824 C CA . ARG A 1 110 ? -12.243 -1.965 -7.579 1.00 97.62 110 ARG A CA 1
ATOM 825 C C . ARG A 1 110 ? -11.414 -1.147 -8.559 1.00 97.62 110 ARG A C 1
ATOM 827 O O . ARG A 1 110 ? -11.252 -1.548 -9.708 1.00 97.62 110 ARG A O 1
ATOM 834 N N . THR A 1 111 ? -10.872 -0.018 -8.106 1.00 97.44 111 THR A N 1
ATOM 835 C CA . THR A 1 111 ? -10.023 0.826 -8.943 1.00 97.44 111 THR A CA 1
ATOM 836 C C . THR A 1 111 ? -8.752 0.095 -9.336 1.00 97.44 111 THR A C 1
ATOM 838 O O . THR A 1 111 ? -8.418 0.123 -10.511 1.00 97.44 111 THR A O 1
ATOM 841 N N . VAL A 1 112 ? -8.038 -0.552 -8.414 1.00 96.81 112 VAL A N 1
ATOM 842 C CA . VAL A 1 112 ? -6.739 -1.179 -8.724 1.00 96.81 112 VAL A CA 1
ATOM 843 C C . VAL A 1 112 ? -6.854 -2.611 -9.259 1.00 96.81 112 VAL A C 1
ATOM 845 O O . VAL A 1 112 ? -5.875 -3.153 -9.760 1.00 96.81 112 VAL A O 1
ATOM 848 N N . GLY A 1 113 ? -8.044 -3.213 -9.215 1.00 96.25 113 GLY A N 1
ATOM 849 C CA . GLY A 1 113 ? -8.287 -4.582 -9.672 1.00 96.25 113 GLY A CA 1
ATOM 850 C C . GLY A 1 113 ? -7.762 -5.659 -8.718 1.00 96.25 113 GLY A C 1
ATOM 851 O O . GLY A 1 113 ? -7.528 -6.789 -9.164 1.00 96.25 113 GLY A O 1
ATOM 852 N N . ASP A 1 114 ? -7.573 -5.303 -7.443 1.00 95.81 114 ASP A N 1
ATOM 853 C CA . ASP A 1 114 ? -7.205 -6.224 -6.367 1.00 95.81 114 ASP A CA 1
ATOM 854 C C . ASP A 1 114 ? -8.429 -7.057 -5.979 1.00 95.81 114 ASP A C 1
ATOM 856 O O . ASP A 1 114 ? -9.496 -6.531 -5.668 1.00 95.81 114 ASP A O 1
ATOM 860 N N . THR A 1 115 ? -8.279 -8.374 -6.062 1.00 94.38 115 THR A N 1
ATOM 861 C CA . THR A 1 115 ? -9.347 -9.345 -5.809 1.00 94.38 115 THR A CA 1
ATOM 862 C C . THR A 1 115 ? -9.088 -10.167 -4.552 1.00 94.38 115 THR A C 1
ATOM 864 O O . THR A 1 115 ? -9.725 -11.200 -4.366 1.00 94.38 115 THR A O 1
ATOM 867 N N . ASN A 1 116 ? -8.138 -9.760 -3.706 1.00 94.69 116 ASN A N 1
ATOM 868 C CA . ASN A 1 116 ? -7.854 -10.461 -2.465 1.00 94.69 116 ASN A CA 1
ATOM 869 C C . ASN A 1 116 ? -9.096 -10.426 -1.547 1.00 94.69 116 ASN A C 1
ATOM 871 O O . ASN A 1 116 ? -9.565 -9.338 -1.192 1.00 94.69 116 ASN A O 1
ATOM 875 N N . PRO A 1 117 ? -9.641 -11.588 -1.131 1.00 94.00 117 PRO A N 1
ATOM 876 C CA . PRO A 1 117 ? -10.888 -11.652 -0.365 1.00 94.00 117 PRO A CA 1
ATOM 877 C C . PRO A 1 117 ? -10.817 -10.949 0.996 1.00 94.00 117 PRO A C 1
ATOM 879 O O . PRO A 1 117 ? -11.858 -10.613 1.555 1.00 94.00 117 PRO A O 1
ATOM 882 N N . LEU A 1 118 ? -9.613 -10.658 1.510 1.00 94.81 118 LEU A N 1
ATOM 883 C CA . LEU A 1 118 ? -9.419 -9.867 2.732 1.00 94.81 118 LEU A CA 1
ATOM 884 C C . LEU A 1 118 ? -10.069 -8.477 2.670 1.00 94.81 118 LEU A C 1
ATOM 886 O O . LEU A 1 118 ? -10.392 -7.903 3.708 1.00 94.81 118 LEU A O 1
ATOM 890 N N . HIS A 1 119 ? -10.243 -7.931 1.467 1.00 95.94 119 HIS A N 1
ATOM 891 C CA . HIS A 1 119 ? -10.786 -6.593 1.240 1.00 95.94 119 HIS A CA 1
ATOM 892 C C . HIS A 1 119 ? -12.293 -6.593 0.943 1.00 95.94 119 HIS A C 1
ATOM 894 O O . HIS A 1 119 ? -12.864 -5.543 0.649 1.00 95.94 119 HIS A O 1
ATOM 900 N N . ALA A 1 120 ? -12.944 -7.756 1.013 1.00 91.88 120 ALA A N 1
ATOM 901 C CA . ALA A 1 120 ? -14.373 -7.910 0.781 1.00 91.88 120 ALA A CA 1
ATOM 902 C C . ALA A 1 120 ? -15.183 -7.897 2.091 1.00 91.88 120 ALA A C 1
ATOM 904 O O . ALA A 1 120 ? -14.645 -7.956 3.197 1.00 91.88 120 ALA A O 1
ATOM 905 N N . GLY A 1 121 ? -16.511 -7.852 1.957 1.00 90.00 121 GLY A N 1
ATOM 906 C CA . GLY A 1 121 ? -17.439 -7.944 3.084 1.00 90.00 121 GLY A CA 1
ATOM 907 C C . GLY A 1 121 ? -17.641 -6.630 3.857 1.00 90.00 121 GLY A C 1
ATOM 908 O O . GLY A 1 121 ? -17.182 -5.575 3.417 1.00 90.00 121 GLY A O 1
ATOM 909 N N . PRO A 1 122 ? -18.371 -6.683 4.991 1.00 87.94 122 PRO A N 1
ATOM 910 C CA . PRO A 1 122 ? -18.795 -5.498 5.749 1.00 87.94 122 PRO A CA 1
ATOM 911 C C . PRO A 1 122 ? -17.694 -4.888 6.629 1.00 87.94 122 PRO A C 1
ATOM 913 O O . PRO A 1 122 ? -17.728 -3.694 6.917 1.00 87.94 122 PRO A O 1
ATOM 916 N N . HIS A 1 123 ? -16.703 -5.687 7.030 1.00 91.00 123 HIS A N 1
ATOM 917 C CA . HIS A 1 123 ? -15.547 -5.246 7.815 1.00 91.00 123 HIS A CA 1
ATOM 918 C C . HIS A 1 123 ? -14.251 -5.630 7.092 1.00 91.00 123 HIS A C 1
ATOM 920 O O . HIS A 1 123 ? -13.527 -6.508 7.565 1.00 91.00 123 HIS A O 1
ATOM 926 N N . PRO A 1 124 ? -13.976 -5.037 5.917 1.00 96.31 124 PRO A N 1
ATOM 927 C CA . PRO A 1 124 ? -12.823 -5.417 5.120 1.00 96.31 124 PRO A CA 1
ATOM 928 C C . PRO A 1 124 ? -11.519 -4.973 5.791 1.00 96.31 124 PRO A C 1
ATOM 930 O O . PRO A 1 124 ? -11.459 -3.930 6.452 1.00 96.31 124 PRO A O 1
ATOM 933 N N . VAL A 1 125 ? -10.449 -5.740 5.583 1.00 96.75 125 VAL A N 1
ATOM 934 C CA . VAL A 1 125 ? -9.081 -5.297 5.879 1.00 96.75 125 VAL A CA 1
ATOM 935 C C . VAL A 1 125 ? -8.742 -4.144 4.935 1.00 96.75 125 VAL A C 1
ATOM 937 O O . VAL A 1 125 ? -9.011 -4.223 3.739 1.00 96.75 125 VAL A O 1
ATOM 940 N N . VAL A 1 126 ? -8.126 -3.079 5.441 1.00 97.69 126 VAL A N 1
ATOM 941 C CA . VAL A 1 126 ? -7.673 -1.951 4.621 1.00 97.69 126 VAL A CA 1
ATOM 942 C C . VAL A 1 126 ? -6.437 -2.376 3.809 1.00 97.69 126 VAL A C 1
ATOM 944 O O . VAL A 1 126 ? -5.461 -2.845 4.403 1.00 97.69 126 VAL A O 1
ATOM 947 N N . PRO A 1 127 ? -6.421 -2.208 2.471 1.00 97.69 127 PRO A N 1
ATOM 948 C CA . PRO A 1 127 ? -5.245 -2.490 1.657 1.00 97.69 127 PRO A CA 1
ATOM 949 C C . PRO A 1 127 ? -4.047 -1.654 2.113 1.00 97.69 127 PRO A C 1
ATOM 951 O O . PRO A 1 127 ? -4.128 -0.428 2.200 1.00 97.69 127 PRO A O 1
ATOM 954 N N . GLY A 1 128 ? -2.895 -2.291 2.342 1.00 97.44 128 GLY A N 1
ATOM 955 C CA . GLY A 1 128 ? -1.681 -1.575 2.755 1.00 97.44 128 GLY A CA 1
ATOM 956 C C . GLY A 1 128 ? -1.260 -0.485 1.758 1.00 97.44 128 GLY A C 1
ATOM 957 O O . GLY A 1 128 ? -0.754 0.564 2.153 1.00 97.44 128 GLY A O 1
ATOM 958 N N . LEU A 1 129 ? -1.537 -0.693 0.466 1.00 98.00 129 LEU A N 1
ATOM 959 C CA . LEU A 1 129 ? -1.285 0.299 -0.582 1.00 98.00 129 LEU A CA 1
ATOM 960 C C . LEU A 1 129 ? -2.234 1.500 -0.520 1.00 98.00 129 LEU A C 1
ATOM 962 O O . LEU A 1 129 ? -1.802 2.594 -0.861 1.00 98.00 129 LEU A O 1
ATOM 966 N N . ALA A 1 130 ? -3.470 1.336 -0.042 1.00 98.25 130 ALA A N 1
ATOM 967 C CA . ALA A 1 130 ? -4.378 2.463 0.184 1.00 98.25 130 ALA A CA 1
ATOM 968 C C . ALA A 1 130 ? -3.868 3.356 1.327 1.00 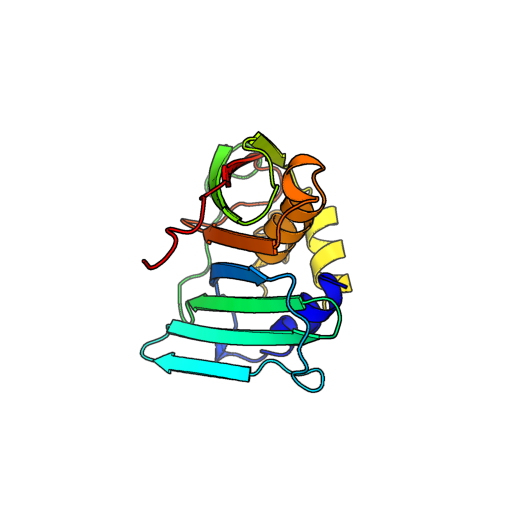98.25 130 ALA A C 1
ATOM 970 O O . ALA A 1 130 ? -3.879 4.580 1.217 1.00 98.25 130 ALA A O 1
ATOM 971 N N . ILE A 1 131 ? -3.337 2.744 2.395 1.00 98.31 131 ILE A N 1
ATOM 972 C CA . ILE A 1 131 ? -2.700 3.467 3.508 1.00 98.31 131 ILE A CA 1
ATOM 973 C C . ILE A 1 131 ? -1.480 4.250 3.006 1.00 98.31 131 ILE A C 1
ATOM 975 O O . ILE A 1 131 ? -1.323 5.425 3.333 1.00 98.31 131 ILE A O 1
ATOM 979 N N . LEU A 1 132 ? -0.624 3.614 2.197 1.00 98.12 132 LEU A N 1
ATOM 980 C CA . LEU A 1 132 ? 0.556 4.271 1.634 1.00 98.12 132 LEU A CA 1
ATOM 981 C C . LEU A 1 132 ? 0.180 5.403 0.664 1.00 98.12 132 LEU A C 1
ATOM 983 O O . LEU A 1 132 ? 0.771 6.475 0.756 1.00 98.12 132 LEU A O 1
ATOM 987 N N . GLU A 1 133 ? -0.806 5.198 -0.217 1.00 97.81 133 GLU A N 1
ATOM 988 C CA . GLU A 1 133 ? -1.326 6.235 -1.122 1.00 97.81 133 GLU A CA 1
ATOM 989 C C . GLU A 1 133 ? -1.787 7.467 -0.336 1.00 97.81 133 GLU A C 1
ATOM 991 O O . GLU A 1 133 ? -1.341 8.583 -0.607 1.00 97.81 133 GLU A O 1
ATOM 996 N N . ALA A 1 134 ? -2.636 7.260 0.673 1.00 97.88 134 ALA A N 1
ATOM 997 C CA . ALA A 1 134 ? -3.178 8.341 1.487 1.00 97.88 134 ALA A CA 1
ATOM 998 C C . ALA A 1 134 ? -2.086 9.078 2.278 1.00 97.88 134 ALA A C 1
ATOM 1000 O O . ALA A 1 134 ? -2.111 10.305 2.367 1.00 97.88 134 ALA A O 1
ATOM 1001 N N . ALA A 1 135 ? -1.095 8.354 2.810 1.00 97.25 135 ALA A N 1
ATOM 1002 C CA . ALA A 1 135 ? 0.043 8.973 3.481 1.00 97.25 135 ALA A CA 1
ATOM 1003 C C . ALA A 1 135 ? 0.871 9.834 2.511 1.00 97.25 135 ALA A C 1
ATOM 1005 O O . ALA A 1 135 ? 1.201 10.972 2.841 1.00 97.25 135 ALA A O 1
ATOM 1006 N N . LEU A 1 136 ? 1.181 9.325 1.310 1.00 96.69 136 LEU A N 1
ATOM 1007 C CA . LEU A 1 136 ? 1.955 10.041 0.284 1.00 96.69 136 LEU A CA 1
ATOM 1008 C C . LEU A 1 136 ? 1.240 11.288 -0.252 1.00 96.69 136 LEU A C 1
ATOM 1010 O O . LEU A 1 136 ? 1.906 12.235 -0.663 1.00 96.69 136 LEU A O 1
ATOM 1014 N N . ALA A 1 137 ? -0.094 11.308 -0.228 1.00 96.50 137 ALA A N 1
ATOM 1015 C CA . ALA A 1 137 ? -0.888 12.477 -0.600 1.00 96.50 137 ALA A CA 1
ATOM 1016 C C . ALA A 1 137 ? -0.835 13.610 0.445 1.00 96.50 137 ALA A C 1
ATOM 1018 O O . ALA A 1 137 ? -1.221 14.741 0.148 1.00 96.50 137 ALA A O 1
ATOM 1019 N N . HIS A 1 138 ? -0.364 13.337 1.667 1.00 97.31 138 HIS A N 1
ATOM 1020 C CA . HIS A 1 138 ? -0.290 14.341 2.721 1.00 97.31 138 HIS A CA 1
ATOM 1021 C C . HIS A 1 138 ? 0.822 15.376 2.437 1.00 97.31 138 HIS A C 1
ATOM 1023 O O . HIS A 1 138 ? 1.942 14.981 2.099 1.00 97.31 138 HIS A O 1
ATOM 1029 N N . PRO A 1 139 ? 0.597 16.690 2.662 1.00 96.56 139 PRO A N 1
ATOM 1030 C CA . PRO A 1 139 ? 1.581 17.739 2.360 1.00 96.56 139 PRO A CA 1
ATOM 1031 C C . PRO A 1 139 ? 2.962 17.535 2.997 1.00 96.56 139 PRO A C 1
ATOM 1033 O O . PRO A 1 139 ? 3.979 17.871 2.396 1.00 96.56 139 PRO A O 1
ATOM 1036 N N . ALA A 1 140 ? 3.016 16.924 4.185 1.00 95.00 140 ALA A N 1
ATOM 1037 C CA . ALA A 1 140 ? 4.274 16.590 4.862 1.00 95.00 140 ALA A CA 1
ATOM 1038 C C . ALA A 1 140 ? 5.191 15.657 4.041 1.00 95.00 140 ALA A C 1
ATOM 1040 O O . ALA A 1 140 ? 6.406 15.691 4.222 1.00 95.00 140 ALA A O 1
ATOM 1041 N N . LEU A 1 141 ? 4.638 14.851 3.125 1.00 95.75 141 LEU A N 1
ATOM 1042 C CA . LEU A 1 141 ? 5.392 13.956 2.242 1.00 95.75 141 LEU A CA 1
ATOM 1043 C C . LEU A 1 141 ? 5.593 14.505 0.820 1.00 95.75 141 LEU A C 1
ATOM 1045 O O . LEU A 1 141 ? 6.173 13.807 -0.010 1.00 95.75 141 LEU A O 1
ATOM 1049 N N . ALA A 1 142 ? 5.206 15.752 0.522 1.00 93.88 142 ALA A N 1
ATOM 1050 C CA . ALA A 1 142 ? 5.341 16.322 -0.825 1.00 93.88 142 ALA A CA 1
ATOM 1051 C C . ALA A 1 142 ? 6.790 16.276 -1.360 1.00 93.88 142 ALA A C 1
ATOM 1053 O O . ALA A 1 142 ? 7.014 15.981 -2.535 1.00 93.88 142 ALA A O 1
ATOM 1054 N N . GLY A 1 143 ? 7.769 16.499 -0.476 1.00 93.38 143 GLY A N 1
ATOM 1055 C CA . GLY A 1 143 ? 9.206 16.438 -0.761 1.00 93.38 143 GLY A CA 1
ATOM 1056 C C . GLY A 1 143 ? 9.849 15.053 -0.628 1.00 93.38 143 GLY A C 1
ATOM 1057 O O . GLY A 1 143 ? 11.075 14.946 -0.651 1.00 93.38 143 GLY A O 1
ATOM 1058 N N . ALA A 1 144 ? 9.062 13.989 -0.436 1.00 95.31 144 ALA A N 1
ATOM 1059 C CA . ALA A 1 144 ? 9.604 12.644 -0.297 1.00 95.31 144 ALA A CA 1
ATOM 1060 C C . ALA A 1 144 ? 10.165 12.124 -1.632 1.00 95.31 144 ALA A C 1
ATOM 1062 O O . ALA A 1 144 ? 9.499 12.156 -2.675 1.00 95.31 144 ALA A O 1
ATOM 1063 N N . GLU A 1 145 ? 11.383 11.593 -1.572 1.00 96.06 145 GLU A N 1
ATOM 1064 C CA . GLU A 1 145 ? 12.026 10.844 -2.662 1.00 96.06 145 GLU A CA 1
ATOM 1065 C C . GLU A 1 145 ? 11.906 9.333 -2.455 1.00 96.06 145 GLU A C 1
ATOM 1067 O O . GLU A 1 145 ? 11.906 8.561 -3.411 1.00 96.06 145 GLU A O 1
ATOM 1072 N N . ARG A 1 146 ? 11.779 8.905 -1.198 1.00 97.06 146 ARG A N 1
ATOM 1073 C CA . ARG A 1 146 ? 11.531 7.524 -0.794 1.00 97.06 146 ARG A CA 1
ATOM 1074 C C . ARG A 1 146 ? 10.642 7.521 0.438 1.00 97.06 146 ARG A C 1
ATOM 1076 O O . ARG A 1 146 ? 10.833 8.348 1.326 1.00 97.06 146 ARG A O 1
ATOM 1083 N N . ALA A 1 147 ? 9.727 6.564 0.511 1.00 97.69 147 ALA A N 1
ATOM 1084 C CA . ALA A 1 147 ? 8.900 6.285 1.676 1.00 97.69 147 ALA A CA 1
ATOM 1085 C C . ALA A 1 147 ? 8.846 4.772 1.921 1.00 97.69 147 ALA A C 1
ATOM 1087 O O . ALA A 1 147 ? 8.476 4.007 1.034 1.00 97.69 147 ALA A O 1
ATOM 1088 N N . GLU A 1 148 ? 9.207 4.329 3.122 1.00 98.25 148 GLU A N 1
ATOM 1089 C CA . GLU A 1 148 ? 9.088 2.939 3.566 1.00 98.25 148 GLU A CA 1
ATOM 1090 C C . GLU A 1 148 ? 8.053 2.840 4.684 1.00 98.25 148 GLU A C 1
ATOM 1092 O O . GLU A 1 148 ? 8.234 3.416 5.756 1.00 98.25 148 GLU A O 1
ATOM 1097 N N . LEU A 1 149 ? 6.998 2.061 4.451 1.00 98.12 149 LEU A N 1
ATOM 1098 C CA . LEU A 1 149 ? 5.958 1.748 5.423 1.00 98.12 149 LEU A CA 1
ATOM 1099 C C . LEU A 1 149 ? 6.041 0.266 5.803 1.00 98.12 149 LEU A C 1
ATOM 1101 O O . LEU A 1 149 ? 6.101 -0.611 4.937 1.00 98.12 149 LEU A O 1
ATOM 1105 N N . ARG A 1 150 ? 6.049 -0.024 7.108 1.00 96.75 150 ARG A N 1
ATOM 1106 C CA . ARG A 1 150 ? 6.022 -1.395 7.643 1.00 96.75 150 ARG A CA 1
ATOM 1107 C C . ARG A 1 150 ? 4.703 -1.664 8.348 1.00 96.75 150 ARG A C 1
ATOM 1109 O O . ARG A 1 150 ? 4.312 -0.902 9.232 1.00 96.75 150 ARG A O 1
ATOM 1116 N N . PHE A 1 151 ? 4.076 -2.782 8.012 1.00 94.69 151 PHE A N 1
ATOM 1117 C CA . PHE A 1 151 ? 2.806 -3.212 8.583 1.00 94.69 151 PHE A CA 1
ATOM 1118 C C . PHE A 1 151 ? 3.072 -4.289 9.638 1.00 94.69 151 PHE A C 1
ATOM 1120 O O . PHE A 1 151 ? 3.822 -5.234 9.401 1.00 94.69 151 PHE A O 1
ATOM 1127 N N . ARG A 1 152 ? 2.496 -4.130 10.834 1.00 87.00 152 ARG A N 1
ATOM 11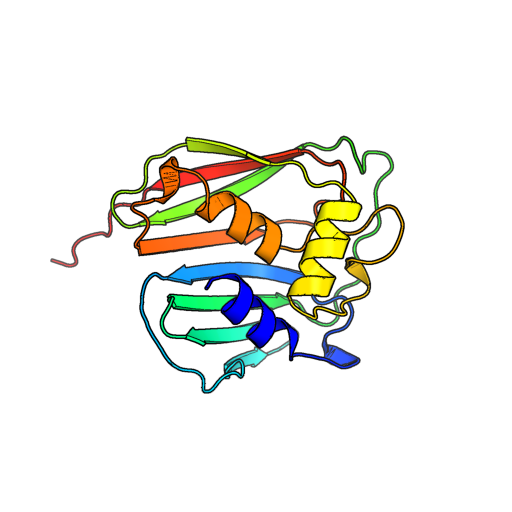28 C CA . ARG A 1 152 ? 2.674 -5.058 11.973 1.00 87.00 152 ARG A CA 1
ATOM 1129 C C . ARG A 1 152 ? 1.409 -5.853 12.309 1.00 87.00 152 ARG A C 1
ATOM 1131 O O . ARG A 1 152 ? 1.368 -6.547 13.318 1.00 87.00 152 ARG A O 1
ATOM 1138 N N . GLY A 1 153 ? 0.380 -5.719 11.484 1.00 87.88 153 GLY A N 1
ATOM 1139 C CA . GLY A 1 153 ? -0.939 -6.300 11.675 1.00 87.88 153 GLY A CA 1
ATOM 1140 C C . GLY A 1 153 ? -1.917 -5.737 10.650 1.00 87.88 153 GLY A C 1
ATOM 1141 O O . GLY A 1 153 ? -1.568 -4.834 9.887 1.00 87.88 153 GLY A O 1
ATOM 1142 N N . ALA A 1 154 ? -3.127 -6.285 10.640 1.00 92.06 154 ALA A N 1
ATOM 1143 C CA . ALA A 1 154 ? -4.212 -5.803 9.800 1.00 92.06 154 ALA A CA 1
ATOM 1144 C C . ALA A 1 154 ? -4.968 -4.663 10.490 1.00 92.06 154 ALA A C 1
ATOM 1146 O O . ALA A 1 154 ? -5.301 -4.760 11.672 1.00 92.06 154 ALA A O 1
ATOM 1147 N N . SER A 1 155 ? -5.261 -3.613 9.729 1.00 94.94 155 SER A N 1
ATOM 1148 C CA . SER A 1 155 ? -6.233 -2.584 10.096 1.00 94.94 155 SER A CA 1
ATOM 1149 C C . SER A 1 155 ? -7.528 -2.859 9.346 1.00 94.94 155 SER A C 1
ATOM 1151 O O . SER A 1 155 ? -7.482 -3.207 8.167 1.00 94.94 155 SER A O 1
ATOM 1153 N N . PHE A 1 156 ? -8.668 -2.721 10.012 1.00 96.44 156 PHE A N 1
ATOM 1154 C CA . PHE A 1 156 ? -9.982 -2.938 9.413 1.00 96.44 156 PHE A CA 1
ATOM 1155 C C . PHE A 1 156 ? -10.652 -1.602 9.104 1.00 96.44 156 PHE A C 1
ATOM 1157 O O . PHE A 1 156 ? -10.334 -0.576 9.707 1.00 96.44 156 PHE A O 1
ATOM 1164 N N . ALA A 1 157 ? -11.589 -1.602 8.159 1.00 96.88 157 ALA A N 1
ATOM 1165 C CA . ALA A 1 157 ? -12.407 -0.427 7.897 1.00 96.88 157 ALA A CA 1
ATOM 1166 C C . ALA A 1 157 ? -13.077 0.079 9.187 1.00 96.88 157 ALA A C 1
ATOM 1168 O O . ALA A 1 157 ? -13.584 -0.696 9.998 1.00 96.88 157 ALA A O 1
ATOM 1169 N N . GLY A 1 158 ? -13.069 1.397 9.363 1.00 95.88 158 GLY A N 1
ATOM 1170 C CA . GLY A 1 158 ? -13.521 2.091 10.562 1.00 95.88 158 GLY A CA 1
ATOM 1171 C C . GLY A 1 158 ? -12.429 2.314 11.611 1.00 95.88 158 GLY A C 1
ATOM 1172 O O . GLY A 1 158 ? -12.570 3.263 12.382 1.00 95.88 158 GLY A O 1
ATOM 1173 N N . ASP A 1 159 ? -11.340 1.538 11.619 1.00 96.06 159 ASP A N 1
ATOM 1174 C CA . ASP A 1 159 ? -10.211 1.777 12.524 1.00 96.06 159 ASP A CA 1
ATOM 1175 C C . ASP A 1 159 ? -9.512 3.112 12.213 1.00 96.06 159 ASP A C 1
ATOM 1177 O O . ASP A 1 159 ? -9.453 3.559 11.063 1.00 96.06 159 ASP A O 1
ATOM 1181 N N . THR A 1 160 ? -8.927 3.723 13.242 1.00 97.50 160 THR A N 1
ATOM 1182 C CA . THR A 1 160 ? -8.005 4.853 13.091 1.00 97.50 160 THR A CA 1
ATOM 1183 C C . THR A 1 160 ? -6.589 4.327 12.881 1.00 97.50 160 THR A C 1
ATOM 1185 O O . THR A 1 160 ? -6.111 3.468 13.624 1.00 97.50 160 THR A O 1
ATOM 1188 N N . ILE A 1 161 ? -5.889 4.867 11.890 1.00 97.88 161 ILE A N 1
ATOM 1189 C CA . ILE A 1 161 ? -4.511 4.513 11.555 1.00 97.88 161 ILE A CA 1
ATOM 1190 C C . ILE A 1 161 ? -3.650 5.767 11.707 1.00 97.88 161 ILE A C 1
ATOM 1192 O O . ILE A 1 161 ? -3.734 6.693 10.906 1.00 97.88 161 ILE A O 1
ATOM 1196 N N . GLU A 1 162 ? -2.809 5.797 12.736 1.00 97.94 162 GLU A N 1
ATOM 1197 C CA . GLU A 1 162 ? -1.821 6.851 12.957 1.00 97.94 162 GLU A CA 1
ATOM 1198 C C . GLU A 1 162 ? -0.508 6.465 12.267 1.00 97.94 162 GLU A C 1
ATOM 1200 O O . GLU A 1 162 ? 0.159 5.503 12.657 1.00 97.94 162 GLU A O 1
ATOM 1205 N N . VAL A 1 163 ? -0.117 7.217 11.241 1.00 98.06 163 VAL A N 1
ATOM 1206 C CA . VAL A 1 163 ? 1.157 7.050 10.537 1.00 98.06 163 VAL A CA 1
ATOM 1207 C C . VAL A 1 163 ? 2.156 8.074 11.066 1.00 98.06 163 VAL A C 1
ATOM 1209 O O . VAL A 1 163 ? 2.083 9.261 10.754 1.00 98.06 163 VAL A O 1
ATOM 1212 N N . GLU A 1 164 ? 3.110 7.606 11.869 1.00 97.50 164 GLU A N 1
ATOM 1213 C CA . GLU A 1 164 ? 4.241 8.399 12.350 1.00 97.50 164 GLU A CA 1
ATOM 1214 C C . GLU A 1 164 ? 5.306 8.490 11.246 1.00 97.50 164 GLU A C 1
ATOM 1216 O O . GLU A 1 164 ? 6.007 7.514 10.957 1.00 97.50 164 GLU A O 1
ATOM 1221 N N . VAL A 1 165 ? 5.427 9.664 10.627 1.00 97.00 165 VAL A N 1
ATOM 1222 C CA . VAL A 1 165 ? 6.430 9.972 9.607 1.00 97.00 165 VAL A CA 1
ATOM 1223 C C . VAL A 1 165 ? 7.719 10.424 10.279 1.00 97.00 165 VAL A C 1
ATOM 1225 O O . VAL A 1 165 ? 7.739 11.405 11.025 1.00 97.00 165 VAL A O 1
ATOM 122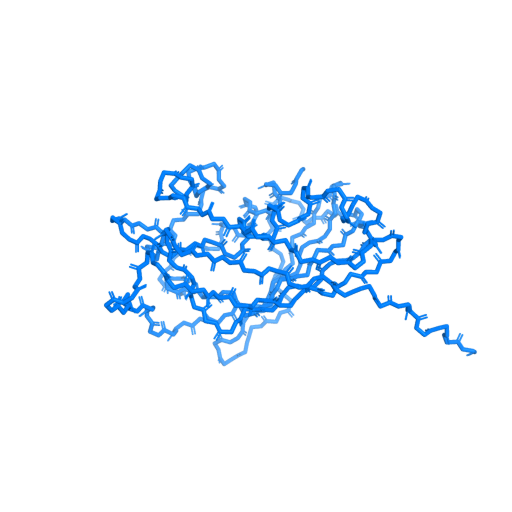8 N N . ARG A 1 166 ? 8.816 9.734 9.967 1.00 95.12 166 ARG A N 1
ATOM 1229 C CA . ARG A 1 166 ? 10.169 10.115 10.374 1.00 95.12 166 ARG A CA 1
ATOM 1230 C C . ARG A 1 166 ? 11.035 10.336 9.147 1.00 95.12 166 ARG A C 1
ATOM 1232 O O . ARG A 1 166 ? 11.279 9.397 8.386 1.00 95.12 166 ARG A O 1
ATOM 1239 N N . THR A 1 167 ? 11.543 11.552 8.993 1.00 90.69 167 THR A N 1
ATOM 1240 C CA . THR A 1 167 ? 12.514 11.858 7.943 1.00 90.69 167 THR A CA 1
ATOM 1241 C C . THR A 1 167 ? 13.896 11.395 8.381 1.00 90.69 167 THR A C 1
ATOM 1243 O O . THR A 1 167 ? 14.397 11.797 9.431 1.00 90.69 167 THR A O 1
ATOM 1246 N N . VAL A 1 168 ? 14.512 10.525 7.586 1.00 87.44 168 VAL A N 1
ATOM 1247 C CA . VAL A 1 168 ? 15.881 10.068 7.803 1.00 87.44 168 VAL A CA 1
ATOM 1248 C C . VAL A 1 168 ? 16.797 10.784 6.820 1.00 87.44 168 VAL A C 1
ATOM 1250 O O . VAL A 1 168 ? 16.608 10.725 5.606 1.00 87.44 168 VAL A O 1
ATOM 1253 N N . VAL A 1 169 ? 17.800 11.479 7.352 1.00 73.06 169 VAL A N 1
ATOM 1254 C CA . VAL A 1 169 ? 18.876 12.038 6.533 1.00 73.06 169 VAL A CA 1
ATOM 1255 C C . VAL A 1 169 ? 19.739 10.861 6.072 1.00 73.06 169 VAL A C 1
ATOM 1257 O O . VAL A 1 169 ? 20.179 10.076 6.923 1.00 73.06 169 VAL A O 1
ATOM 1260 N N . PRO A 1 170 ? 19.978 10.676 4.761 1.00 59.06 170 PRO A N 1
ATOM 1261 C CA . PRO A 1 170 ? 20.914 9.660 4.309 1.00 59.06 170 PRO A CA 1
ATOM 1262 C C . PRO A 1 170 ? 22.265 9.930 4.973 1.00 59.06 170 PRO A C 1
ATOM 1264 O O . PRO A 1 170 ? 22.775 11.048 4.908 1.00 59.06 170 PRO A O 1
ATOM 1267 N N . ARG A 1 171 ? 22.868 8.919 5.610 1.00 53.66 171 ARG A N 1
ATOM 1268 C CA . ARG A 1 171 ? 24.291 9.014 5.951 1.00 53.66 171 ARG A CA 1
ATOM 1269 C C . ARG A 1 171 ? 25.038 9.219 4.637 1.00 53.66 171 ARG A C 1
ATOM 1271 O O . ARG A 1 171 ? 25.017 8.320 3.795 1.00 53.66 171 ARG A O 1
ATOM 1278 N N . GLN A 1 172 ? 25.670 10.379 4.457 1.00 42.31 172 GLN A N 1
ATOM 1279 C CA . GLN A 1 172 ? 26.686 10.533 3.424 1.00 42.31 172 GLN A CA 1
ATOM 1280 C C . GLN A 1 172 ? 27.716 9.428 3.671 1.00 42.31 172 GLN A C 1
ATOM 1282 O O . GLN A 1 172 ? 28.295 9.344 4.755 1.00 42.31 172 GLN A O 1
ATOM 1287 N N . LYS A 1 173 ? 27.875 8.516 2.708 1.00 42.84 173 LYS A N 1
ATOM 1288 C CA . LYS A 1 173 ? 29.077 7.689 2.673 1.00 42.84 173 LYS A CA 1
ATOM 1289 C C . LYS A 1 173 ? 30.220 8.663 2.387 1.00 42.84 173 LYS A C 1
ATOM 1291 O O . LYS A 1 173 ? 30.194 9.298 1.335 1.00 42.84 173 LYS A O 1
ATOM 1296 N N . ALA A 1 174 ? 31.092 8.843 3.378 1.00 39.00 174 ALA A N 1
ATOM 1297 C CA . ALA A 1 174 ? 32.378 9.512 3.214 1.00 39.00 174 ALA A CA 1
ATOM 1298 C C . ALA A 1 174 ? 33.238 8.766 2.186 1.00 39.00 174 ALA A C 1
ATOM 1300 O O . ALA A 1 174 ? 33.061 7.526 2.077 1.00 39.00 174 ALA A O 1
#

Foldseek 3Di:
DLLLQLLQVLVPDDPFCALKDWQKKKKFQDADQPPSHWDFPDDPDQWTWIWHGHRRTIMITTIGTPDDHDDDDPCALEAEAEKEKEFEFQAAWDKDKDAAALVNLVVSCVSSVRPHCQSDDRWHFRHPSSVVVVVCPDPSNVGTRMMMIGDPDTHIHNYIYIYGYDYDYPPPPD

pLDDT: mean 92.69, std 9.41, range [39.0, 98.44]

Secondary structure (DSSP, 8-state):
-HHHHHHHHTT--STTTTT-EEEEEEEES-----TTS-EEEEEETTEEEEEEEETTEEEEEEEE-SPPPPPPPTTTTT-EEEEEEEEEESPPPEEEEEE--HHHHHHHHHHHT---GGG-SSSPBPPHHHHHHHHHTSGGGTTEEEEEEE--SPPBTT-EEEEEEEEPPP----

Radius of gyration: 15.65 Å; chains: 1; bounding box: 51×38×38 Å